Protein AF-A0A7S3MU51-F1 (afdb_monomer_lite)

pLDDT: mean 72.28, std 21.11, range [24.89, 97.06]

Secondary structure (DSSP, 8-state):
--------------EEETTEEESS--EEEEE-TT-BHHHHHHH-TT--EEEEEPSEEEEE---S---SEEEEE-S-TTTEEEEE-SSS-----SSEEEEESSEEE--SS----S-TTSEEEEES-EEE-----SS--------S--

Organism: NCBI:txid342563

Foldseek 3Di:
DPPPPPPPPPPQAFDQALNDTDSDDAAEDEDEAPEAVLVVCVVDLAHRHEYEYEFYEYEYDNPDAHAYEYEYEYPAQVRYEYEYCDAEPANNHLEEYEYYHHEYEYNQDHYDHPDPNYHYYYYNYHYDRHHDYPPDPPDDDDDNDD

Structure (mmCIF, N/CA/C/O backbone):
data_AF-A0A7S3MU51-F1
#
_entry.id   AF-A0A7S3MU51-F1
#
loop_
_atom_site.group_PDB
_atom_site.id
_atom_site.type_symbol
_atom_site.label_atom_id
_atom_site.label_alt_id
_atom_site.label_comp_id
_atom_site.label_asym_id
_atom_site.label_entity_id
_atom_site.label_seq_id
_atom_site.pdbx_PDB_ins_code
_atom_site.Cartn_x
_atom_site.Cartn_y
_atom_site.Cartn_z
_atom_site.occupancy
_atom_site.B_iso_or_equiv
_atom_site.auth_seq_id
_atom_site.auth_comp_id
_atom_site.auth_asym_id
_atom_site.auth_atom_id
_atom_site.pdbx_PDB_model_num
ATOM 1 N N . ILE A 1 1 ? 43.178 -29.363 0.124 1.00 45.72 1 ILE A N 1
ATOM 2 C CA . ILE A 1 1 ? 41.927 -29.063 -0.614 1.00 45.72 1 ILE A CA 1
ATOM 3 C C . ILE A 1 1 ? 41.201 -27.986 0.182 1.00 45.72 1 ILE A C 1
ATOM 5 O O . ILE A 1 1 ? 40.754 -28.268 1.285 1.00 45.72 1 ILE A O 1
ATOM 9 N N . LYS A 1 2 ? 41.224 -26.729 -0.286 1.00 41.06 2 LYS A N 1
ATOM 10 C CA . LYS A 1 2 ? 40.464 -25.635 0.338 1.00 41.06 2 LYS A CA 1
ATOM 11 C C . LYS A 1 2 ? 39.001 -25.844 -0.042 1.00 41.06 2 LYS A C 1
ATOM 13 O O . LYS A 1 2 ? 38.663 -25.739 -1.216 1.00 41.06 2 LYS A O 1
ATOM 18 N N . LEU A 1 3 ? 38.178 -26.198 0.938 1.00 37.66 3 LEU A N 1
ATOM 19 C CA . LEU A 1 3 ? 36.734 -26.289 0.784 1.00 37.66 3 LEU A CA 1
ATOM 20 C C . LEU A 1 3 ? 36.210 -24.855 0.616 1.00 37.66 3 LEU A C 1
ATOM 22 O O . LEU A 1 3 ? 36.138 -24.095 1.579 1.00 37.66 3 LEU A O 1
ATOM 26 N N . LEU A 1 4 ? 35.964 -24.449 -0.630 1.00 39.75 4 LEU A N 1
ATOM 27 C CA . LEU A 1 4 ? 35.327 -23.178 -0.949 1.00 39.75 4 LEU A CA 1
ATOM 28 C C . LEU A 1 4 ? 33.836 -23.353 -0.649 1.00 39.75 4 LEU A C 1
ATOM 30 O O . LEU A 1 4 ? 33.119 -23.999 -1.410 1.00 39.75 4 LEU A O 1
ATOM 34 N N . LEU A 1 5 ? 33.391 -22.853 0.503 1.00 40.41 5 LEU A N 1
ATOM 35 C CA . LEU A 1 5 ? 31.977 -22.812 0.851 1.00 40.41 5 LEU A CA 1
ATOM 36 C C . LEU A 1 5 ? 31.310 -21.787 -0.080 1.00 40.41 5 LEU A C 1
ATOM 38 O O . LEU A 1 5 ? 31.409 -20.581 0.136 1.00 40.41 5 LEU A O 1
ATOM 42 N N . VAL A 1 6 ? 30.697 -22.262 -1.163 1.00 42.19 6 VAL A N 1
ATOM 43 C CA . VAL A 1 6 ? 29.839 -21.439 -2.019 1.00 42.19 6 VAL A CA 1
ATOM 44 C C . VAL A 1 6 ? 28.538 -21.232 -1.253 1.00 42.19 6 VAL A C 1
ATOM 46 O O . VAL A 1 6 ? 27.625 -22.050 -1.323 1.00 42.19 6 VAL A O 1
ATOM 49 N N . LEU A 1 7 ? 28.470 -20.156 -0.469 1.00 41.41 7 LEU A N 1
ATOM 50 C CA . LEU A 1 7 ? 27.197 -19.632 0.008 1.00 41.41 7 LEU A CA 1
ATOM 51 C C . LEU A 1 7 ? 26.490 -19.036 -1.206 1.00 41.41 7 LEU A C 1
ATOM 53 O O . LEU A 1 7 ? 26.725 -17.890 -1.588 1.00 41.41 7 LEU A O 1
ATOM 57 N N . VAL A 1 8 ? 25.652 -19.850 -1.845 1.00 37.06 8 VAL A N 1
ATOM 58 C CA . VAL A 1 8 ? 24.590 -19.341 -2.703 1.00 37.06 8 VAL A CA 1
ATOM 59 C C . VAL A 1 8 ? 23.638 -18.619 -1.758 1.00 37.06 8 VAL A C 1
ATOM 61 O O . VAL A 1 8 ? 22.757 -19.232 -1.165 1.00 37.06 8 VAL A O 1
ATOM 64 N N . PHE A 1 9 ? 23.856 -17.321 -1.551 1.00 36.31 9 PHE A N 1
ATOM 65 C CA . PHE A 1 9 ? 22.788 -16.457 -1.080 1.00 36.31 9 PHE A CA 1
ATOM 66 C C . PHE A 1 9 ? 21.765 -16.460 -2.212 1.00 36.31 9 PHE A C 1
ATOM 68 O O . PHE A 1 9 ? 21.880 -15.689 -3.164 1.00 36.31 9 PHE A O 1
ATOM 75 N N . SER A 1 10 ? 20.802 -17.384 -2.163 1.00 39.53 10 SER A N 1
ATOM 76 C CA . SER A 1 10 ? 19.510 -17.128 -2.782 1.00 39.53 10 SER A CA 1
ATOM 77 C C . SER A 1 10 ? 19.132 -15.743 -2.291 1.00 39.53 10 SER A C 1
ATOM 79 O O . SER A 1 10 ? 19.048 -15.533 -1.081 1.00 39.53 10 SER A O 1
ATOM 81 N N . SER A 1 11 ? 19.063 -14.773 -3.198 1.00 44.41 11 SER A N 1
ATOM 82 C CA . SER A 1 11 ? 18.560 -13.449 -2.875 1.00 44.41 11 SER A CA 1
ATOM 83 C C . SER A 1 11 ? 17.194 -13.666 -2.238 1.00 44.41 11 SER A C 1
ATOM 85 O O . SER A 1 11 ? 16.252 -14.003 -2.953 1.00 44.41 11 SER A O 1
ATOM 87 N N . LEU A 1 12 ? 17.129 -13.587 -0.909 1.00 52.72 12 LEU A N 1
ATOM 88 C CA . LEU A 1 12 ? 15.896 -13.627 -0.139 1.00 52.72 12 LEU A CA 1
ATOM 89 C C . LEU A 1 12 ? 15.106 -12.410 -0.619 1.00 52.72 12 LEU A C 1
ATOM 91 O O . LEU A 1 12 ? 15.409 -11.269 -0.272 1.00 52.72 12 LEU A O 1
ATOM 95 N N . GLY A 1 13 ? 14.231 -12.638 -1.597 1.00 71.56 13 GLY A N 1
ATOM 96 C CA . GLY A 1 13 ? 13.273 -11.638 -2.025 1.00 71.56 13 GLY A CA 1
ATOM 97 C C . GLY A 1 13 ? 12.259 -11.488 -0.905 1.00 71.56 13 GLY A C 1
ATOM 98 O O . GLY A 1 13 ? 11.954 -12.468 -0.240 1.00 71.56 13 GLY A O 1
ATOM 99 N N . CYS A 1 14 ? 11.746 -10.279 -0.685 1.00 79.00 14 CYS A N 1
ATOM 100 C CA . CYS A 1 14 ? 10.635 -10.111 0.243 1.00 79.00 14 CYS A CA 1
ATOM 101 C C . CYS A 1 14 ? 9.484 -11.042 -0.155 1.00 79.00 14 CYS A C 1
ATOM 103 O O . CYS A 1 14 ? 9.077 -11.057 -1.326 1.00 79.00 14 CYS A O 1
ATOM 105 N N . GLU A 1 15 ? 8.914 -11.737 0.818 1.00 82.25 15 GLU A N 1
ATOM 106 C CA . GLU A 1 15 ? 7.737 -12.578 0.621 1.00 82.25 15 GLU A CA 1
ATOM 107 C C . GLU A 1 15 ? 6.553 -12.024 1.411 1.00 82.25 15 GLU A C 1
ATOM 109 O O . GLU A 1 15 ? 6.730 -11.232 2.333 1.00 82.25 15 GLU A O 1
ATOM 114 N N . PHE A 1 16 ? 5.334 -12.385 1.011 1.00 75.62 16 PHE A N 1
ATOM 115 C CA . PHE A 1 16 ? 4.136 -12.084 1.788 1.00 75.62 16 PHE A CA 1
ATOM 116 C C . PHE A 1 16 ? 3.610 -13.395 2.351 1.00 75.62 16 PHE A C 1
ATOM 118 O O . PHE A 1 16 ? 3.087 -14.220 1.603 1.00 75.62 16 PHE A O 1
ATOM 125 N N . GLU A 1 17 ? 3.753 -13.581 3.656 1.00 77.00 17 GLU A N 1
ATOM 126 C CA . GLU A 1 17 ? 3.338 -14.787 4.359 1.00 77.00 17 GLU A CA 1
ATOM 127 C C . GLU A 1 17 ? 2.528 -14.419 5.600 1.00 77.00 17 GLU A C 1
ATOM 129 O O . GLU A 1 17 ? 2.835 -13.464 6.322 1.00 77.00 17 GLU A O 1
ATOM 134 N N . ASN A 1 18 ? 1.466 -15.187 5.858 1.00 73.50 18 ASN A N 1
ATOM 135 C CA . ASN A 1 18 ? 0.627 -15.043 7.051 1.00 73.50 18 ASN A CA 1
ATOM 136 C C . ASN A 1 18 ? 0.088 -13.614 7.280 1.00 73.50 18 ASN A C 1
ATOM 138 O O . ASN A 1 18 ? -0.078 -13.182 8.417 1.00 73.50 18 ASN A O 1
ATOM 142 N N . GLY A 1 19 ? -0.184 -12.871 6.201 1.00 68.00 19 GLY A N 1
ATOM 143 C CA . GLY A 1 19 ? -0.708 -11.504 6.274 1.00 68.00 19 GLY A CA 1
ATOM 144 C C . GLY A 1 19 ? 0.355 -10.424 6.474 1.00 68.00 19 GLY A C 1
ATOM 145 O O . GLY A 1 19 ? 0.006 -9.287 6.778 1.00 68.00 19 GLY A O 1
ATOM 146 N N . SER A 1 20 ? 1.639 -10.752 6.315 1.00 77.75 20 SER A N 1
ATOM 147 C CA . SER A 1 20 ? 2.751 -9.836 6.571 1.00 77.75 20 SER A CA 1
ATOM 148 C C . SER A 1 20 ? 3.880 -9.995 5.555 1.00 77.75 20 SER A C 1
ATOM 150 O O . SER A 1 20 ? 4.076 -11.073 5.000 1.00 77.75 20 SER A O 1
ATOM 152 N N . ILE A 1 21 ? 4.642 -8.924 5.327 1.00 84.56 21 ILE A N 1
ATOM 153 C CA . ILE A 1 21 ? 5.870 -8.987 4.529 1.00 84.56 21 ILE A CA 1
ATOM 154 C C . ILE A 1 21 ? 7.003 -9.537 5.401 1.00 84.56 21 ILE A C 1
ATOM 156 O O . ILE A 1 21 ? 7.213 -9.050 6.512 1.00 84.56 21 ILE A O 1
ATOM 160 N N . GLN A 1 22 ? 7.723 -10.530 4.886 1.00 82.31 22 GLN A N 1
ATOM 161 C CA . GLN A 1 22 ? 8.806 -11.246 5.560 1.00 82.31 22 GLN A CA 1
ATOM 162 C C . GLN A 1 22 ? 10.087 -11.238 4.713 1.00 82.31 22 GLN A C 1
ATOM 164 O O . GLN A 1 22 ? 10.087 -10.823 3.550 1.00 82.31 22 GLN A O 1
ATOM 169 N N . ASP A 1 23 ? 11.189 -11.674 5.327 1.00 83.81 23 ASP A N 1
ATOM 170 C CA . ASP A 1 23 ? 12.497 -11.894 4.691 1.00 83.81 23 ASP A CA 1
ATOM 171 C C . ASP A 1 23 ? 13.151 -10.663 4.047 1.00 83.81 23 ASP A C 1
ATOM 173 O O . ASP A 1 23 ? 14.135 -10.768 3.310 1.00 83.81 23 ASP A O 1
ATOM 177 N N . CYS A 1 24 ? 12.665 -9.464 4.380 1.00 83.00 24 CYS A N 1
ATOM 178 C CA . CYS A 1 24 ? 13.326 -8.216 4.038 1.00 83.00 24 CYS A CA 1
ATOM 179 C C . CYS A 1 24 ? 13.020 -7.082 5.021 1.00 83.00 24 CYS A C 1
ATOM 181 O O . CYS A 1 24 ? 12.004 -7.072 5.712 1.00 83.00 24 CYS A O 1
ATOM 183 N N . SER A 1 25 ? 13.912 -6.092 5.054 1.00 87.06 25 SER A N 1
ATOM 184 C CA . SER A 1 25 ? 13.702 -4.860 5.812 1.00 87.06 25 SER A CA 1
ATOM 185 C C . SER A 1 25 ? 12.948 -3.836 4.969 1.00 87.06 25 SER A C 1
ATOM 187 O O . SER A 1 25 ? 13.307 -3.595 3.812 1.00 87.06 25 SER A O 1
ATOM 189 N N . LEU A 1 26 ? 11.949 -3.196 5.575 1.00 90.06 26 LEU A N 1
ATOM 190 C CA . LEU A 1 26 ? 11.246 -2.045 5.016 1.00 90.06 26 LEU A CA 1
ATOM 191 C C . LEU A 1 26 ? 11.641 -0.794 5.797 1.00 90.06 26 LEU A C 1
ATOM 193 O O . LEU A 1 26 ? 11.576 -0.781 7.027 1.00 90.06 26 LEU A O 1
ATOM 197 N N . GLU A 1 27 ? 12.034 0.267 5.099 1.00 92.50 27 GLU A N 1
ATOM 198 C CA . GLU A 1 27 ? 12.224 1.558 5.752 1.00 92.50 27 GLU A CA 1
ATOM 199 C C . GLU A 1 27 ? 10.867 2.189 6.074 1.00 92.50 27 GLU A C 1
ATOM 201 O O . GLU A 1 27 ? 10.006 2.314 5.207 1.00 92.50 27 GLU A O 1
ATOM 206 N N . SER A 1 28 ? 10.677 2.589 7.328 1.00 93.31 28 SER A N 1
ATOM 207 C CA . SER A 1 28 ? 9.433 3.194 7.794 1.00 93.31 28 SER A CA 1
ATOM 208 C C . SER A 1 28 ? 9.413 4.694 7.506 1.00 93.31 28 SER A C 1
ATOM 210 O O . SER A 1 28 ? 10.244 5.435 8.028 1.00 93.31 28 SER A O 1
ATOM 212 N N . VAL A 1 29 ? 8.420 5.150 6.746 1.00 94.19 29 VAL A N 1
ATOM 213 C CA . VAL A 1 29 ? 8.197 6.562 6.409 1.00 94.19 29 VAL A CA 1
ATOM 214 C C . VAL A 1 29 ? 6.822 6.975 6.922 1.00 94.19 29 VAL A C 1
ATOM 216 O O . VAL A 1 29 ? 5.822 6.351 6.581 1.00 94.19 29 VAL A O 1
ATOM 219 N N . SER A 1 30 ? 6.751 8.017 7.747 1.00 95.06 30 SER A N 1
ATOM 220 C CA . SER A 1 30 ? 5.471 8.568 8.211 1.00 95.06 30 SER A CA 1
ATOM 221 C C . SER A 1 30 ? 4.962 9.618 7.233 1.00 95.06 30 SER A C 1
ATOM 223 O O . SER A 1 30 ? 5.719 10.511 6.852 1.00 95.06 30 SER A O 1
ATOM 225 N N . VAL A 1 31 ? 3.683 9.549 6.863 1.00 94.19 31 VAL A N 1
ATOM 226 C CA . VAL A 1 31 ? 3.093 10.462 5.874 1.00 94.19 31 VAL A CA 1
ATOM 227 C C . VAL A 1 31 ? 1.861 11.161 6.441 1.00 94.19 31 VAL A C 1
ATOM 229 O O . VAL A 1 31 ? 0.922 10.522 6.919 1.00 94.19 31 VAL A O 1
ATOM 232 N N . SER A 1 32 ? 1.843 12.489 6.357 1.00 93.62 32 SER A N 1
ATOM 233 C CA . SER A 1 32 ? 0.720 13.319 6.804 1.00 93.62 32 SER A CA 1
ATOM 234 C C . SER A 1 32 ? -0.446 13.313 5.805 1.00 93.62 32 SER A C 1
ATOM 236 O O . SER A 1 32 ? -0.208 13.182 4.604 1.00 93.62 32 SER A O 1
ATOM 238 N N . PRO A 1 33 ? -1.697 13.503 6.262 1.00 94.75 33 PRO A N 1
ATOM 239 C CA . PRO A 1 33 ? -2.857 13.577 5.378 1.00 94.75 33 PRO A CA 1
ATOM 240 C C . PRO A 1 33 ? -2.750 14.697 4.343 1.00 94.75 33 PRO A C 1
ATOM 242 O O . PRO A 1 33 ? -2.140 15.737 4.589 1.00 94.75 33 PRO A O 1
ATOM 245 N N . GLY A 1 34 ? -3.400 14.500 3.199 1.00 92.06 34 GLY A N 1
ATOM 246 C CA . GLY A 1 34 ? -3.390 15.425 2.065 1.00 92.06 34 GLY A CA 1
ATOM 247 C C . GLY A 1 34 ? -2.236 15.206 1.086 1.00 92.06 34 GLY A C 1
ATOM 248 O O . GLY A 1 34 ? -2.230 15.830 0.027 1.00 92.06 34 GLY A O 1
ATOM 249 N N . SER A 1 35 ? -1.291 14.315 1.401 1.00 89.06 35 SER A N 1
ATOM 250 C CA . SER A 1 35 ? -0.176 13.985 0.513 1.00 89.06 35 SER A CA 1
ATOM 251 C C . SER A 1 35 ? -0.603 13.162 -0.706 1.00 89.06 35 SER A C 1
ATOM 253 O O . SER A 1 35 ? -1.531 12.345 -0.652 1.00 89.06 35 SER A O 1
ATOM 255 N N . ASP A 1 36 ? 0.139 13.349 -1.797 1.00 91.12 36 ASP A N 1
ATOM 256 C CA . ASP A 1 36 ? 0.182 12.415 -2.917 1.00 91.12 36 ASP A CA 1
ATOM 257 C C . ASP A 1 36 ? 1.324 11.420 -2.693 1.00 91.12 36 ASP A C 1
ATOM 259 O O . ASP A 1 36 ? 2.498 11.762 -2.854 1.00 91.12 36 ASP A O 1
ATOM 263 N N . LEU A 1 37 ? 0.976 10.181 -2.338 1.00 90.25 37 LEU A N 1
ATOM 264 C CA . LEU A 1 37 ? 1.948 9.121 -2.056 1.00 90.25 37 LEU A CA 1
ATOM 265 C C . LEU A 1 37 ? 2.830 8.790 -3.264 1.00 90.25 37 LEU A C 1
ATOM 267 O O . LEU A 1 37 ? 3.909 8.226 -3.097 1.00 90.25 37 LEU A O 1
ATOM 271 N N . GLY A 1 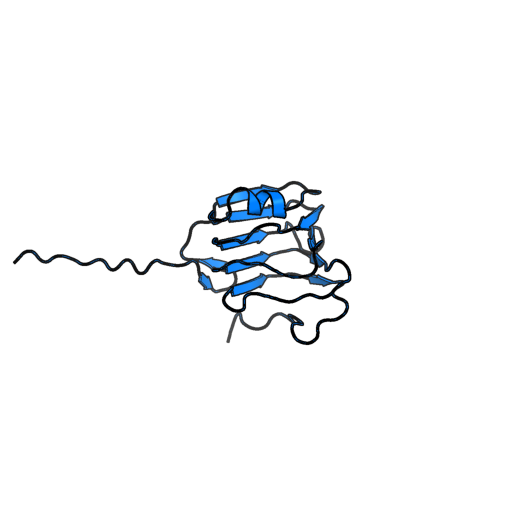38 ? 2.397 9.140 -4.477 1.00 87.69 38 GLY A N 1
ATOM 272 C CA . GLY A 1 38 ? 3.195 8.955 -5.679 1.00 87.69 38 GLY A CA 1
ATOM 273 C C . GLY A 1 38 ? 4.506 9.739 -5.653 1.00 87.69 38 GLY A C 1
ATOM 274 O O . GLY A 1 38 ? 5.516 9.229 -6.127 1.00 87.69 38 GLY A O 1
ATOM 275 N N . THR A 1 39 ? 4.530 10.930 -5.046 1.00 86.69 39 THR A N 1
ATOM 276 C CA . THR A 1 39 ? 5.758 11.737 -4.922 1.00 86.69 39 THR A CA 1
ATOM 277 C C . THR A 1 39 ? 6.796 11.016 -4.062 1.00 86.69 39 THR A C 1
ATOM 279 O O . THR A 1 39 ? 7.947 10.855 -4.468 1.00 86.69 39 THR A O 1
ATOM 282 N N . GLU A 1 40 ? 6.361 10.497 -2.918 1.00 88.81 40 GLU A N 1
ATOM 283 C CA . GLU A 1 40 ? 7.192 9.758 -1.969 1.00 88.81 40 GLU A CA 1
ATOM 284 C C . GLU A 1 40 ? 7.725 8.470 -2.595 1.00 88.81 40 GLU A C 1
ATOM 286 O O . GLU A 1 40 ? 8.927 8.202 -2.540 1.00 88.81 40 GLU A O 1
ATOM 291 N N . LEU A 1 41 ? 6.857 7.707 -3.262 1.00 87.62 41 LEU A N 1
ATOM 292 C CA . LEU A 1 41 ? 7.232 6.457 -3.921 1.00 87.62 41 LEU A CA 1
ATOM 293 C C . LEU A 1 41 ? 8.165 6.675 -5.119 1.00 87.62 41 LEU A C 1
ATOM 295 O O . LEU A 1 41 ? 9.062 5.866 -5.349 1.00 87.62 41 LEU A O 1
ATOM 299 N N . CYS A 1 42 ? 7.989 7.766 -5.865 1.00 87.38 42 CYS A N 1
ATOM 300 C CA . CYS A 1 42 ? 8.818 8.078 -7.028 1.00 87.38 42 CYS A CA 1
ATOM 301 C C . CYS A 1 42 ? 10.131 8.795 -6.691 1.00 87.38 42 CYS A C 1
ATOM 303 O O . CYS A 1 42 ? 10.978 8.932 -7.574 1.00 87.38 42 CYS A O 1
ATOM 305 N N . SER A 1 43 ? 10.333 9.225 -5.441 1.00 89.75 43 SER A N 1
ATOM 306 C CA . SER A 1 43 ? 11.596 9.835 -5.003 1.00 89.75 43 SER A CA 1
ATOM 307 C C . SER A 1 43 ? 12.770 8.845 -5.011 1.00 89.75 43 SER A C 1
ATOM 309 O O . SER A 1 43 ? 13.893 9.225 -5.341 1.00 89.75 43 SER A O 1
ATOM 311 N N . ASP A 1 44 ? 12.497 7.569 -4.717 1.00 89.44 44 ASP A N 1
ATOM 312 C CA . ASP A 1 44 ? 13.427 6.449 -4.854 1.00 89.44 44 ASP A CA 1
ATOM 313 C C . ASP A 1 44 ? 12.652 5.170 -5.198 1.00 89.44 44 ASP A C 1
ATOM 315 O O . ASP A 1 44 ? 12.070 4.500 -4.343 1.00 89.44 44 ASP A O 1
ATOM 319 N N . THR A 1 45 ? 12.678 4.806 -6.478 1.00 87.25 45 THR A N 1
ATOM 320 C CA . THR A 1 45 ? 11.926 3.664 -7.007 1.00 87.25 45 THR A CA 1
ATOM 321 C C . THR A 1 45 ? 12.534 2.305 -6.655 1.00 87.25 45 THR A C 1
ATOM 323 O O . THR A 1 45 ? 11.957 1.268 -6.987 1.00 87.25 45 THR A O 1
ATOM 326 N N . THR A 1 46 ? 13.703 2.274 -6.013 1.00 87.88 46 THR A N 1
ATOM 327 C CA . THR A 1 46 ? 14.414 1.041 -5.629 1.00 87.88 46 THR A CA 1
ATOM 328 C C . THR A 1 46 ? 14.301 0.741 -4.137 1.00 87.88 46 THR A C 1
ATOM 330 O O . THR A 1 46 ? 14.560 -0.385 -3.703 1.00 87.88 46 THR A O 1
ATOM 333 N N . LYS A 1 47 ? 13.848 1.724 -3.358 1.00 88.62 47 LYS A N 1
ATOM 334 C CA . LYS A 1 47 ? 13.729 1.657 -1.908 1.00 88.62 47 LYS A CA 1
ATOM 335 C C . LYS A 1 47 ? 12.551 0.801 -1.460 1.00 88.62 47 LYS A C 1
ATOM 337 O O . LYS A 1 47 ? 11.392 1.109 -1.746 1.00 88.62 47 LYS A O 1
ATOM 342 N N . ASN A 1 48 ? 12.859 -0.257 -0.711 1.00 90.06 48 ASN A N 1
ATOM 343 C CA . ASN A 1 48 ? 11.861 -1.030 0.017 1.00 90.06 48 ASN A CA 1
ATOM 344 C C . ASN A 1 48 ? 11.367 -0.219 1.220 1.00 90.06 48 ASN A C 1
ATOM 346 O O . ASN A 1 48 ? 12.168 0.156 2.080 1.00 90.06 48 ASN A O 1
ATOM 350 N N . GLN A 1 49 ? 10.067 0.051 1.297 1.00 91.69 49 GLN A N 1
ATOM 351 C CA . GLN A 1 49 ? 9.530 0.965 2.305 1.00 91.69 49 GLN A CA 1
ATOM 352 C C . GLN A 1 49 ? 8.114 0.626 2.758 1.00 91.69 49 GLN A C 1
ATOM 354 O O . GLN A 1 49 ? 7.313 0.072 2.006 1.00 91.69 49 GLN A O 1
ATOM 359 N N . ALA A 1 50 ? 7.824 1.012 3.998 1.00 93.06 50 ALA A N 1
ATOM 360 C CA . ALA A 1 50 ? 6.504 1.025 4.599 1.00 93.06 50 ALA A CA 1
ATOM 361 C C . ALA A 1 50 ? 6.076 2.481 4.832 1.00 93.06 50 ALA A C 1
ATOM 363 O O . ALA A 1 50 ? 6.667 3.189 5.649 1.00 93.06 50 ALA A O 1
ATOM 364 N N . LEU A 1 51 ? 5.052 2.929 4.109 1.00 94.69 51 LEU A N 1
ATOM 365 C CA . LEU A 1 51 ? 4.408 4.221 4.311 1.00 94.69 51 LEU A CA 1
ATOM 366 C C . LEU A 1 51 ? 3.348 4.072 5.404 1.00 94.69 51 LEU A C 1
ATOM 368 O O . LEU A 1 51 ? 2.350 3.385 5.202 1.00 94.69 51 LEU A O 1
ATOM 372 N N . ASN A 1 52 ? 3.557 4.716 6.548 1.00 96.31 52 ASN A N 1
ATOM 373 C CA . ASN A 1 52 ? 2.620 4.728 7.667 1.00 96.31 52 ASN A CA 1
ATOM 374 C C . ASN A 1 52 ? 1.813 6.023 7.625 1.00 96.31 52 ASN A C 1
ATOM 376 O O . ASN A 1 52 ? 2.346 7.120 7.828 1.00 96.31 52 ASN A O 1
ATOM 380 N N . LEU A 1 53 ? 0.530 5.886 7.323 1.00 96.56 53 LEU A N 1
ATOM 381 C CA . LEU A 1 53 ? -0.404 6.981 7.148 1.00 96.56 53 LEU A CA 1
ATOM 382 C C . LEU A 1 53 ? -1.109 7.266 8.476 1.00 96.56 53 LEU A C 1
ATOM 384 O O . LEU A 1 53 ? -1.611 6.362 9.142 1.00 96.56 53 LEU A O 1
ATOM 388 N N . ALA A 1 54 ? -1.164 8.537 8.852 1.00 96.56 54 ALA A N 1
ATOM 389 C CA . ALA A 1 54 ? -2.038 8.992 9.924 1.00 96.56 54 ALA A CA 1
ATOM 390 C C . ALA A 1 54 ? -3.516 8.977 9.467 1.00 96.56 54 ALA A C 1
ATOM 392 O O . ALA A 1 54 ? -3.787 8.910 8.266 1.00 96.56 54 ALA A O 1
ATOM 393 N N . PRO A 1 55 ? -4.486 9.094 10.395 1.00 97.06 55 PRO A N 1
ATOM 394 C CA . PRO A 1 55 ? -5.892 9.285 10.042 1.00 97.06 55 PRO A CA 1
ATOM 395 C C . PRO A 1 55 ? -6.084 10.447 9.060 1.00 97.06 55 PRO A C 1
ATOM 397 O O . PRO A 1 55 ? -5.644 11.570 9.323 1.00 97.06 55 PRO A O 1
ATOM 400 N N . GLY A 1 56 ? -6.758 10.198 7.939 1.00 96.75 56 GLY A N 1
ATOM 401 C CA . GLY A 1 56 ? -7.072 11.220 6.950 1.00 96.75 56 GLY A CA 1
ATOM 402 C C . GLY A 1 56 ? -7.171 10.716 5.514 1.00 96.75 56 GLY A C 1
ATOM 403 O O . GLY A 1 56 ? -7.216 9.522 5.227 1.00 96.75 56 GLY A O 1
ATOM 404 N N . ASN A 1 57 ? -7.232 11.673 4.589 1.00 95.38 57 ASN A N 1
ATOM 405 C CA . ASN A 1 57 ? -7.393 11.403 3.165 1.00 95.38 57 ASN A CA 1
ATOM 406 C C . ASN A 1 57 ? -6.076 11.611 2.422 1.00 95.38 57 ASN A C 1
ATOM 408 O O . ASN A 1 57 ? -5.380 12.601 2.644 1.00 95.38 57 ASN A O 1
ATOM 412 N N . TYR A 1 58 ? -5.793 10.707 1.497 1.00 94.00 58 TYR A N 1
ATOM 413 C CA . TYR A 1 58 ? -4.587 10.673 0.687 1.00 94.00 58 TYR A CA 1
ATOM 414 C C . TYR A 1 58 ? -4.949 10.467 -0.777 1.00 94.00 58 TYR A C 1
ATOM 416 O O . TYR A 1 58 ? -6.026 9.962 -1.119 1.00 94.00 58 TYR A O 1
ATOM 424 N N . SER A 1 59 ? -4.009 10.819 -1.641 1.00 90.88 59 SER A N 1
ATOM 425 C CA . SER A 1 59 ? -4.064 10.481 -3.057 1.00 90.88 59 SER A CA 1
ATOM 426 C C . SER A 1 59 ? -2.836 9.677 -3.456 1.00 90.88 59 SER A C 1
ATOM 428 O O . SER A 1 59 ? -1.818 9.700 -2.762 1.00 90.88 59 SER A O 1
ATOM 430 N N . ILE A 1 60 ? -2.937 8.938 -4.553 1.00 86.38 60 ILE A N 1
ATOM 431 C CA . ILE A 1 60 ? -1.781 8.303 -5.175 1.00 86.38 60 ILE A CA 1
ATOM 432 C C . ILE A 1 60 ? -1.816 8.504 -6.686 1.00 86.38 60 ILE A C 1
ATOM 434 O O . ILE A 1 60 ? -2.715 8.025 -7.384 1.00 86.38 60 ILE A O 1
ATOM 438 N N . THR A 1 61 ? -0.788 9.200 -7.166 1.00 82.62 61 THR A N 1
ATOM 439 C CA . THR A 1 61 ? -0.493 9.439 -8.575 1.00 82.62 61 THR A CA 1
ATOM 440 C C . THR A 1 61 ? 0.893 8.879 -8.899 1.00 82.62 61 THR A C 1
ATOM 442 O O . THR A 1 61 ? 1.907 9.561 -8.761 1.00 82.62 61 THR A O 1
ATOM 445 N N . LEU A 1 62 ? 0.978 7.621 -9.335 1.00 78.25 62 LEU A N 1
ATOM 446 C CA . LEU A 1 62 ? 2.264 7.039 -9.734 1.00 78.25 62 LEU A CA 1
ATOM 447 C C . LEU A 1 62 ? 2.661 7.524 -11.133 1.00 78.25 62 LEU A C 1
ATOM 449 O O . LEU A 1 62 ? 1.971 7.258 -12.111 1.00 78.25 62 LEU A O 1
ATOM 453 N N . THR A 1 63 ? 3.792 8.224 -11.223 1.00 79.69 63 THR A N 1
ATOM 454 C CA . THR A 1 63 ? 4.373 8.732 -12.484 1.00 79.69 63 THR A CA 1
ATOM 455 C C . THR A 1 63 ? 5.677 8.021 -12.860 1.00 79.69 63 THR A C 1
ATOM 457 O O . THR A 1 63 ? 6.387 8.442 -13.772 1.00 79.69 63 THR A O 1
ATOM 460 N N . CYS A 1 64 ? 6.001 6.938 -12.152 1.00 78.88 64 CYS A N 1
ATOM 461 C CA . CYS A 1 64 ? 7.245 6.191 -12.263 1.00 78.88 64 CYS A CA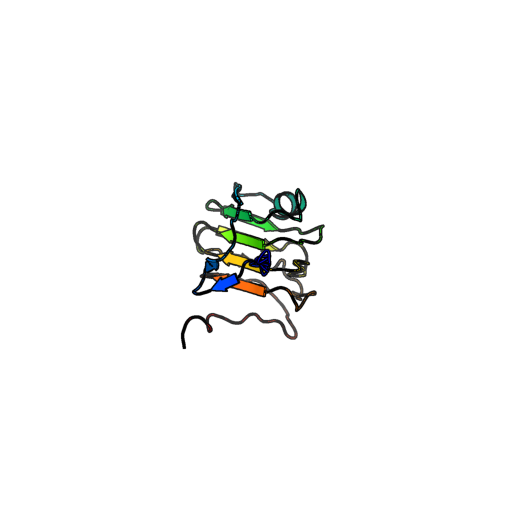 1
ATOM 462 C C . CYS A 1 64 ? 7.007 4.677 -12.162 1.00 78.88 64 CYS A C 1
ATOM 464 O O . CYS A 1 64 ? 5.991 4.229 -11.625 1.00 78.88 64 CYS A O 1
ATOM 466 N N . ALA A 1 65 ? 7.996 3.902 -12.615 1.00 78.50 65 ALA A N 1
ATOM 467 C CA . ALA A 1 65 ? 8.046 2.460 -12.418 1.00 78.50 65 ALA A CA 1
ATOM 468 C C . ALA A 1 65 ? 8.747 2.109 -11.103 1.00 78.50 65 ALA A C 1
ATOM 470 O O . ALA A 1 65 ? 9.844 2.609 -10.848 1.00 78.50 65 ALA A O 1
ATOM 471 N N . LEU A 1 66 ? 8.162 1.228 -10.291 1.00 78.75 66 LEU A N 1
ATOM 472 C CA . LEU A 1 66 ? 8.750 0.805 -9.019 1.00 78.75 66 LEU A CA 1
ATOM 473 C C . LEU A 1 66 ? 9.541 -0.503 -9.200 1.00 78.75 66 LEU A C 1
ATOM 475 O O . LEU A 1 66 ? 9.152 -1.426 -9.897 1.00 78.75 66 LEU A O 1
ATOM 479 N N . SER A 1 67 ? 10.680 -0.638 -8.541 1.00 81.75 67 SER A N 1
ATOM 480 C CA . SER A 1 67 ? 11.479 -1.881 -8.536 1.00 81.75 67 SER A CA 1
ATOM 481 C C . SER A 1 67 ? 11.704 -2.414 -7.119 1.00 81.75 67 SER A C 1
ATOM 483 O O . SER A 1 67 ? 12.593 -3.234 -6.850 1.00 81.75 67 SER A O 1
ATOM 485 N N . SER A 1 68 ? 10.861 -1.942 -6.207 1.00 85.00 68 SER A N 1
ATOM 486 C CA . SER A 1 68 ? 10.936 -2.160 -4.776 1.00 85.00 68 SER A CA 1
ATOM 487 C C . SER A 1 68 ? 9.682 -2.823 -4.222 1.00 85.00 68 SER A C 1
ATOM 489 O O . SER A 1 68 ? 8.677 -3.021 -4.915 1.00 85.00 68 SER A O 1
ATOM 491 N N . VAL A 1 69 ? 9.781 -3.190 -2.949 1.00 87.25 69 VAL A N 1
ATOM 492 C CA . VAL A 1 69 ? 8.663 -3.648 -2.137 1.00 87.25 69 VAL A CA 1
ATOM 493 C C . VAL A 1 69 ? 8.066 -2.487 -1.370 1.00 87.25 69 VAL A C 1
ATOM 495 O O . VAL A 1 69 ? 8.775 -1.769 -0.666 1.00 87.25 69 VAL A O 1
ATOM 498 N N . VAL A 1 70 ? 6.757 -2.311 -1.514 1.00 88.25 70 VAL A N 1
ATOM 499 C CA . VAL A 1 70 ? 6.033 -1.189 -0.920 1.00 88.25 70 VAL A CA 1
ATOM 500 C C . VAL A 1 70 ? 4.910 -1.708 -0.040 1.00 88.25 70 VAL A C 1
ATOM 502 O O . VAL A 1 70 ? 4.071 -2.489 -0.476 1.00 88.25 70 VAL A O 1
ATOM 505 N N . GLN A 1 71 ? 4.864 -1.229 1.193 1.00 90.81 71 GLN A N 1
ATOM 506 C CA . GLN A 1 71 ? 3.728 -1.415 2.083 1.00 90.81 71 GLN A CA 1
ATOM 507 C C . GLN A 1 71 ? 3.114 -0.056 2.384 1.00 90.81 71 GLN A C 1
ATOM 509 O O . GLN A 1 71 ? 3.830 0.887 2.704 1.00 90.81 71 GLN A O 1
ATOM 514 N N . VAL A 1 72 ? 1.797 0.061 2.288 1.00 92.62 72 VAL A N 1
ATOM 515 C CA . VAL A 1 72 ? 1.066 1.268 2.680 1.00 92.62 72 VAL A CA 1
ATOM 516 C C . VAL A 1 72 ? 0.109 0.886 3.797 1.00 92.62 72 VAL A C 1
ATOM 518 O O . VAL A 1 72 ? -0.799 0.088 3.577 1.00 92.62 72 VAL A O 1
ATOM 521 N N . LYS A 1 73 ? 0.333 1.439 4.989 1.00 94.50 73 LYS A N 1
ATOM 522 C CA . LYS A 1 73 ? -0.437 1.159 6.203 1.00 94.50 73 LYS A CA 1
ATOM 523 C C . LYS A 1 73 ? -1.246 2.377 6.603 1.00 94.50 73 LYS A C 1
ATOM 525 O O . LYS A 1 73 ? -0.664 3.427 6.865 1.00 94.50 73 LYS A O 1
ATOM 530 N N . GLY A 1 74 ? -2.562 2.244 6.650 1.00 95.94 74 GLY A N 1
ATOM 531 C CA . GLY A 1 74 ? -3.424 3.231 7.281 1.00 95.94 74 GLY A CA 1
ATOM 532 C C . GLY A 1 74 ? -3.425 3.114 8.798 1.00 95.94 74 GLY A C 1
ATOM 533 O O . GLY A 1 74 ? -2.924 2.147 9.367 1.00 95.94 74 GLY A O 1
ATOM 534 N N . ALA A 1 75 ? -3.999 4.118 9.456 1.00 93.19 75 ALA A N 1
ATOM 535 C CA . ALA A 1 75 ? -4.262 4.059 10.890 1.00 93.19 75 ALA A CA 1
ATOM 536 C C . ALA A 1 75 ? -5.471 3.162 11.209 1.00 93.19 75 ALA A C 1
ATOM 538 O O . ALA A 1 75 ? -5.511 2.510 12.250 1.00 93.19 75 ALA A O 1
ATOM 539 N N . SER A 1 76 ? -6.461 3.163 10.315 1.00 92.38 76 SER A N 1
ATOM 540 C CA . SER A 1 76 ? -7.645 2.305 10.312 1.00 92.38 76 SER A CA 1
ATOM 541 C C . SER A 1 76 ? -8.405 2.503 9.000 1.00 92.38 76 SER A C 1
ATOM 543 O O . SER A 1 76 ? -8.302 3.557 8.355 1.00 92.38 76 SER A O 1
ATOM 545 N N . LYS A 1 77 ? -9.217 1.518 8.610 1.00 86.94 77 LYS A N 1
ATOM 546 C CA . LYS A 1 77 ? -10.022 1.603 7.387 1.00 86.94 77 LYS A CA 1
ATOM 547 C C . LYS A 1 77 ? -11.162 2.616 7.475 1.00 86.94 77 LYS A C 1
ATOM 549 O O . LYS A 1 77 ? -11.561 3.160 6.447 1.00 86.94 77 LYS A O 1
ATOM 554 N N . GLU A 1 78 ? -11.639 2.914 8.681 1.00 91.81 78 GLU A N 1
ATOM 555 C CA . GLU A 1 78 ? -12.683 3.907 8.944 1.00 91.81 78 GLU A CA 1
ATOM 556 C C . GLU A 1 78 ? -12.152 5.347 8.906 1.00 91.81 78 GLU A C 1
ATOM 558 O O . GLU A 1 78 ? -12.896 6.266 8.560 1.00 91.81 78 GLU A O 1
ATOM 563 N N . GLU A 1 79 ? -10.877 5.555 9.247 1.00 93.69 79 GLU A N 1
ATOM 564 C CA . GLU A 1 79 ? -10.293 6.894 9.382 1.00 93.69 79 GLU A CA 1
ATOM 565 C C . GLU A 1 79 ? -9.293 7.245 8.277 1.00 93.69 79 GLU A C 1
ATOM 567 O O . GLU A 1 79 ? -8.930 8.413 8.133 1.00 93.69 79 GLU A O 1
ATOM 572 N N . THR A 1 80 ? -8.837 6.264 7.494 1.00 97.06 80 THR A N 1
ATOM 573 C CA . THR A 1 80 ? -7.826 6.461 6.447 1.00 97.06 80 THR A CA 1
ATOM 574 C C . THR A 1 80 ? -8.382 6.093 5.083 1.00 97.06 80 THR A C 1
ATOM 576 O O . THR A 1 80 ? -8.777 4.952 4.856 1.00 97.06 80 THR A O 1
ATOM 579 N N . ALA A 1 81 ? -8.367 7.036 4.141 1.00 93.19 81 ALA A N 1
ATOM 580 C CA . ALA A 1 81 ? -8.766 6.783 2.760 1.00 93.19 81 ALA A CA 1
ATOM 581 C C . ALA A 1 81 ? -7.653 7.158 1.780 1.00 93.19 81 ALA A C 1
ATOM 583 O O . ALA A 1 81 ? -7.113 8.262 1.834 1.00 93.19 81 ALA A O 1
ATOM 584 N N . LEU A 1 82 ? -7.360 6.261 0.841 1.00 90.88 82 LEU A N 1
ATOM 585 C CA . LEU A 1 82 ? -6.427 6.486 -0.255 1.00 90.88 82 LEU A CA 1
ATOM 586 C C . LEU A 1 82 ? -7.174 6.449 -1.588 1.00 90.88 82 LEU A C 1
ATOM 588 O O . LEU A 1 82 ? -7.787 5.443 -1.947 1.00 90.88 82 LEU A O 1
ATOM 592 N N . THR A 1 83 ? -7.108 7.555 -2.324 1.00 87.88 83 THR A N 1
ATOM 593 C CA . THR A 1 83 ? -7.761 7.697 -3.629 1.00 87.88 83 THR A CA 1
ATOM 594 C C . THR A 1 83 ? -6.741 7.563 -4.752 1.00 87.88 83 THR A C 1
ATOM 596 O O . THR A 1 83 ? -5.798 8.352 -4.835 1.00 87.88 83 THR A O 1
ATOM 599 N N . PHE A 1 84 ? -6.942 6.603 -5.649 1.00 79.81 84 PHE A N 1
ATOM 600 C CA . PHE A 1 84 ? -6.189 6.543 -6.902 1.00 79.81 84 PHE A CA 1
ATOM 601 C C . PHE A 1 84 ? -6.703 7.638 -7.834 1.00 79.81 84 PHE A C 1
ATOM 603 O O . PHE A 1 84 ? -7.899 7.692 -8.098 1.00 79.81 84 PHE A O 1
ATOM 610 N N . THR A 1 85 ? -5.822 8.522 -8.301 1.00 76.69 85 THR A N 1
ATOM 611 C CA . THR A 1 85 ? -6.176 9.672 -9.164 1.00 76.69 85 THR A CA 1
ATOM 612 C C . THR A 1 85 ? -5.933 9.396 -10.647 1.00 76.69 85 THR A C 1
ATOM 614 O O . THR A 1 85 ? -6.486 10.090 -11.501 1.00 76.69 85 THR A O 1
ATOM 617 N N . GLN A 1 86 ? -5.123 8.382 -10.966 1.00 68.94 86 GLN A N 1
ATOM 618 C CA . GLN A 1 86 ? -4.902 7.887 -12.322 1.00 68.94 86 GLN A CA 1
ATOM 619 C C . GLN A 1 86 ? -5.378 6.436 -12.446 1.00 68.94 86 GLN A C 1
ATOM 621 O O . GLN A 1 86 ? -5.176 5.607 -11.561 1.00 68.94 86 GLN A O 1
ATOM 626 N N . ASN A 1 87 ? -6.053 6.158 -13.562 1.00 53.59 87 ASN A N 1
ATOM 627 C CA . ASN A 1 87 ? -6.904 4.987 -13.780 1.00 53.59 87 ASN A CA 1
ATOM 628 C C . ASN A 1 87 ? -6.165 3.732 -14.172 1.00 53.59 87 ASN A C 1
ATOM 630 O O . ASN A 1 87 ? -6.474 3.139 -15.189 1.00 53.59 87 ASN A O 1
ATOM 634 N N . HIS A 1 88 ? -5.227 3.305 -13.361 1.00 51.78 88 HIS A N 1
ATOM 635 C CA . HIS A 1 88 ? -4.853 1.914 -13.290 1.00 51.78 88 HIS A CA 1
ATOM 636 C C . HIS A 1 88 ? -4.264 1.742 -11.894 1.00 51.78 88 HIS A C 1
ATOM 638 O O . HIS A 1 88 ? -3.526 2.606 -11.416 1.00 51.78 88 HIS A O 1
ATOM 644 N N . ILE A 1 89 ? -4.456 0.580 -11.279 1.00 52.62 89 ILE A N 1
ATOM 645 C CA . ILE A 1 89 ? -3.454 0.098 -10.327 1.00 52.62 89 ILE A CA 1
ATOM 646 C C . ILE A 1 89 ? -2.246 -0.330 -11.201 1.00 52.62 89 ILE A C 1
ATOM 648 O O . ILE A 1 89 ? -1.868 -1.495 -11.262 1.00 52.62 89 ILE A O 1
ATOM 652 N N . VAL A 1 90 ? -1.686 0.611 -11.987 1.00 48.69 90 VAL A N 1
ATOM 653 C CA . VAL A 1 90 ? -0.375 0.518 -12.640 1.00 48.69 90 VAL A CA 1
ATOM 654 C C . VAL A 1 90 ? 0.575 0.701 -11.483 1.00 48.69 90 VAL A C 1
ATOM 656 O O . VAL A 1 90 ? 1.061 1.782 -11.173 1.00 48.69 90 VAL A O 1
ATOM 659 N N . ILE A 1 91 ? 0.755 -0.380 -10.753 1.00 50.91 91 ILE A N 1
ATOM 660 C CA . ILE A 1 91 ? 1.934 -0.507 -9.944 1.00 50.91 91 ILE A CA 1
ATOM 661 C C . ILE A 1 91 ? 2.842 -1.278 -10.877 1.00 50.91 91 ILE A C 1
ATOM 663 O O . ILE A 1 91 ? 2.780 -2.504 -10.952 1.00 50.91 91 ILE A O 1
ATOM 667 N N . GLU A 1 92 ? 3.663 -0.562 -11.643 1.00 52.25 92 GLU A N 1
ATOM 668 C CA . GLU A 1 92 ? 4.792 -1.173 -12.346 1.00 52.25 92 GLU A CA 1
ATOM 669 C C . GLU A 1 92 ? 5.848 -1.599 -11.316 1.00 52.25 92 GLU A C 1
ATOM 671 O O . GLU A 1 92 ? 7.022 -1.327 -11.502 1.00 52.25 92 GLU A O 1
ATOM 676 N N . THR A 1 93 ? 5.438 -2.206 -10.196 1.00 55.41 93 THR A N 1
ATOM 677 C CA . THR A 1 93 ? 6.336 -2.884 -9.275 1.00 55.41 93 THR A CA 1
ATOM 678 C C . THR A 1 93 ? 6.694 -4.220 -9.892 1.00 55.41 93 THR A C 1
ATOM 680 O O . THR A 1 93 ? 5.827 -4.999 -10.275 1.00 55.41 93 THR A O 1
ATOM 683 N N . SER A 1 94 ? 7.982 -4.501 -10.016 1.00 56.56 94 SER A N 1
ATOM 684 C CA . SER A 1 94 ? 8.463 -5.824 -10.419 1.00 56.56 94 SER A CA 1
ATOM 685 C C . SER A 1 94 ? 8.549 -6.814 -9.250 1.00 56.56 94 SER A C 1
ATOM 687 O O . SER A 1 94 ? 9.030 -7.929 -9.444 1.00 56.56 94 SER A O 1
ATOM 689 N N . LYS A 1 95 ? 8.116 -6.423 -8.036 1.00 74.19 95 LYS A N 1
ATOM 690 C CA . LYS A 1 95 ? 8.245 -7.236 -6.816 1.00 74.19 95 LYS A CA 1
ATOM 691 C C . LYS A 1 95 ? 6.912 -7.433 -6.086 1.00 74.19 95 LYS A C 1
ATOM 693 O O . LYS A 1 95 ? 6.197 -8.394 -6.367 1.00 74.19 95 LYS A O 1
ATOM 698 N N . LEU A 1 96 ? 6.600 -6.571 -5.118 1.00 74.62 96 LEU A N 1
ATOM 699 C CA . LEU A 1 96 ? 5.510 -6.772 -4.163 1.00 74.62 96 LEU A CA 1
ATOM 700 C C . LEU A 1 96 ? 4.951 -5.427 -3.708 1.00 74.62 96 LEU A C 1
ATOM 702 O O . LEU A 1 96 ? 5.709 -4.511 -3.391 1.00 74.62 96 LEU A O 1
ATOM 706 N N . ILE A 1 97 ? 3.629 -5.328 -3.624 1.00 80.44 97 ILE A N 1
ATOM 707 C CA . ILE A 1 97 ? 2.959 -4.209 -2.965 1.00 80.44 97 ILE A CA 1
ATOM 708 C C . ILE A 1 97 ? 1.808 -4.694 -2.087 1.00 80.44 97 ILE A C 1
ATOM 710 O O . ILE A 1 97 ? 1.070 -5.606 -2.465 1.00 80.44 97 ILE A O 1
ATOM 714 N N . SER A 1 98 ? 1.648 -4.075 -0.919 1.00 84.81 98 SER A N 1
ATOM 715 C CA . SER A 1 98 ? 0.537 -4.353 -0.012 1.00 84.81 98 SER A CA 1
ATOM 716 C C . SER A 1 98 ? -0.116 -3.083 0.528 1.00 84.81 98 SER A C 1
ATOM 718 O O . SER A 1 98 ? 0.584 -2.142 0.905 1.00 84.81 98 SER A O 1
ATOM 720 N N . PHE A 1 99 ? -1.441 -3.100 0.649 1.00 87.06 99 PHE A N 1
ATOM 721 C CA . PHE A 1 99 ? -2.226 -2.096 1.370 1.00 87.06 99 PHE A CA 1
ATOM 722 C C . PHE A 1 99 ? -2.828 -2.710 2.635 1.00 87.06 99 PHE A C 1
ATOM 724 O O . PHE A 1 99 ? -3.353 -3.822 2.583 1.00 87.06 99 PHE A O 1
ATOM 731 N N . GLU A 1 100 ? -2.758 -1.987 3.748 1.00 89.88 100 GLU A N 1
ATOM 732 C CA . GLU A 1 100 ? -3.155 -2.453 5.079 1.00 89.88 100 GLU A CA 1
ATOM 733 C C . GLU A 1 100 ? -3.961 -1.370 5.809 1.00 89.88 100 GLU A C 1
ATOM 735 O O . GLU A 1 100 ? -3.590 -0.199 5.751 1.00 89.88 100 GLU A O 1
ATOM 740 N N . ASP A 1 101 ? -5.053 -1.754 6.477 1.00 92.00 101 ASP A N 1
ATOM 741 C CA . ASP A 1 101 ? -5.827 -0.906 7.402 1.00 92.00 101 ASP A CA 1
ATOM 742 C C . ASP A 1 101 ? -6.283 0.452 6.826 1.00 92.00 101 ASP A C 1
ATOM 744 O O . ASP A 1 101 ? -6.135 1.498 7.458 1.00 92.00 101 ASP A O 1
ATOM 748 N N . LEU A 1 102 ? -6.841 0.468 5.610 1.00 91.69 102 LEU A N 1
ATOM 749 C CA . LEU A 1 102 ? -7.322 1.691 4.949 1.00 91.69 102 LEU A CA 1
ATOM 750 C C . LEU A 1 102 ? -8.499 1.425 3.995 1.00 91.69 102 LEU A C 1
ATOM 752 O O . LEU A 1 102 ? -8.745 0.294 3.581 1.00 91.69 102 LEU A O 1
ATOM 756 N N . THR A 1 103 ? -9.213 2.478 3.603 1.00 89.81 103 THR A N 1
ATOM 757 C CA . THR A 1 103 ? -10.178 2.444 2.495 1.00 89.81 103 THR A CA 1
ATOM 758 C C . THR A 1 103 ? -9.489 2.823 1.180 1.00 89.81 103 THR A C 1
ATOM 760 O O . THR A 1 103 ? -8.932 3.915 1.063 1.00 89.81 103 THR A O 1
ATOM 763 N N . LEU A 1 104 ? -9.572 1.969 0.156 1.00 8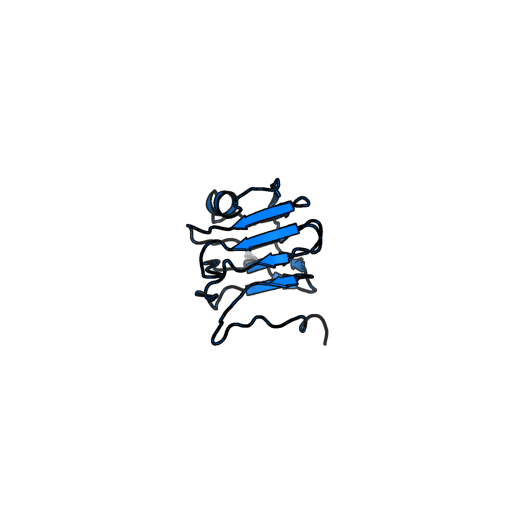5.69 104 LEU A N 1
ATOM 764 C CA . LEU A 1 104 ? -9.145 2.268 -1.214 1.00 85.69 104 LEU A CA 1
ATOM 765 C C . LEU A 1 104 ? -10.317 2.776 -2.054 1.00 85.69 104 LEU A C 1
ATOM 767 O O . LEU A 1 104 ? -11.338 2.098 -2.191 1.00 85.69 104 LEU A O 1
ATOM 771 N N . LYS A 1 105 ? -10.139 3.945 -2.672 1.00 81.88 105 LYS A N 1
ATOM 772 C CA . LYS A 1 105 ? -11.132 4.563 -3.560 1.00 81.88 105 LYS A CA 1
ATOM 773 C C . LYS A 1 105 ? -10.600 4.677 -4.981 1.00 81.88 105 LYS A C 1
ATOM 775 O O . LYS A 1 105 ? -9.495 5.178 -5.202 1.00 81.88 105 LYS A O 1
ATOM 780 N N . GLY A 1 106 ? -11.395 4.226 -5.946 1.00 74.12 106 GLY A N 1
ATOM 781 C CA . GLY A 1 106 ? -11.147 4.484 -7.362 1.00 74.12 106 GLY A CA 1
ATOM 782 C C . GLY A 1 106 ? -11.577 5.899 -7.753 1.00 74.12 106 GLY A C 1
ATOM 783 O O . GLY A 1 106 ? -12.572 6.409 -7.243 1.00 74.12 106 GLY A O 1
ATOM 784 N N . SER A 1 107 ? -10.878 6.531 -8.699 1.00 63.16 107 SER A N 1
ATOM 785 C CA . SER A 1 107 ? -11.195 7.892 -9.160 1.00 63.16 107 SER A CA 1
ATOM 786 C C . SER A 1 107 ? -12.528 8.043 -9.888 1.00 63.16 107 SER A C 1
ATOM 788 O O . SER A 1 107 ? -12.903 9.193 -10.076 1.00 63.16 107 SER A O 1
ATOM 790 N N . ASN A 1 108 ? -13.234 6.948 -10.242 1.00 57.38 108 ASN A N 1
ATOM 791 C CA . ASN A 1 108 ? -14.461 6.808 -11.070 1.00 57.38 108 ASN A CA 1
ATOM 792 C C . ASN A 1 108 ? -14.264 6.094 -12.423 1.00 57.38 108 ASN A C 1
ATOM 794 O O . ASN A 1 108 ? -15.226 5.937 -13.180 1.00 57.38 108 ASN A O 1
ATOM 798 N N . THR A 1 109 ? -13.041 5.684 -12.747 1.00 46.56 109 THR A N 1
ATOM 799 C CA . THR A 1 109 ? -12.669 5.172 -14.068 1.00 46.56 109 THR A CA 1
ATOM 800 C C . THR A 1 109 ? -11.837 3.881 -13.945 1.00 46.56 109 THR A C 1
ATOM 802 O O . THR A 1 109 ? -11.380 3.524 -12.863 1.00 46.56 109 THR A O 1
ATOM 805 N N . TYR A 1 110 ? -11.784 3.112 -15.037 1.00 48.88 110 TYR A N 1
ATOM 806 C CA . TYR A 1 110 ? -11.309 1.720 -15.156 1.00 48.88 110 TYR A CA 1
ATOM 807 C C . TYR A 1 110 ? -10.050 1.370 -14.329 1.00 48.88 110 TYR A C 1
ATOM 809 O O . TYR A 1 110 ? -9.069 2.102 -14.359 1.00 48.88 110 TYR A O 1
ATOM 817 N N . SER A 1 111 ? -10.041 0.223 -13.635 1.00 50.72 111 SER A N 1
ATOM 818 C CA . SER A 1 111 ? -8.845 -0.328 -12.979 1.00 50.72 111 SER A CA 1
ATOM 819 C C . SER A 1 111 ? -8.332 -1.559 -13.732 1.00 50.72 111 SER A C 1
ATOM 821 O O . SER A 1 111 ? -9.043 -2.554 -13.875 1.00 50.72 111 SER A O 1
ATOM 823 N N . ALA A 1 112 ? -7.079 -1.507 -14.187 1.00 47.03 112 ALA A N 1
ATOM 824 C CA . ALA A 1 112 ? -6.348 -2.668 -14.691 1.00 47.03 112 ALA A CA 1
ATOM 825 C C . ALA A 1 112 ? -4.958 -2.750 -1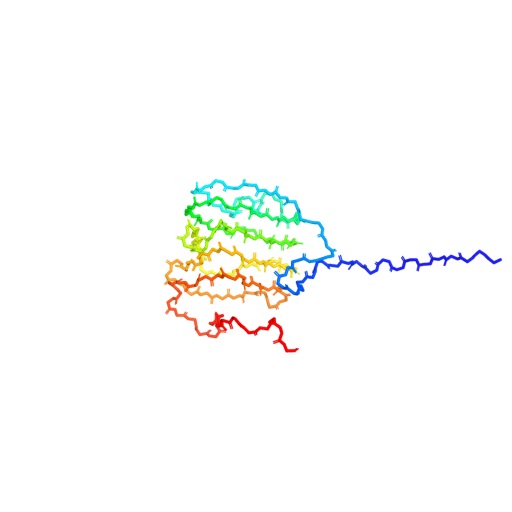4.058 1.00 47.03 112 ALA A C 1
ATOM 827 O O . ALA A 1 112 ? -4.303 -1.729 -13.848 1.00 47.03 112 ALA A O 1
ATOM 828 N N . GLN A 1 113 ? -4.520 -3.976 -13.771 1.00 48.81 113 GLN A N 1
ATOM 829 C CA . GLN A 1 113 ? -3.132 -4.292 -13.454 1.00 48.81 113 GLN A CA 1
ATOM 830 C C . GLN A 1 113 ? -2.394 -4.524 -14.776 1.00 48.81 113 GLN A C 1
ATOM 832 O O . GLN A 1 113 ? -2.745 -5.421 -15.539 1.00 48.81 113 GLN A O 1
ATOM 837 N N . THR A 1 114 ? -1.377 -3.719 -15.071 1.00 46.91 114 THR A N 1
ATOM 838 C CA . THR A 1 114 ? -0.599 -3.841 -16.318 1.00 46.91 114 THR A CA 1
ATOM 839 C C . THR A 1 114 ? 0.575 -4.812 -16.202 1.00 46.91 114 THR A C 1
ATOM 841 O O . THR A 1 114 ? 1.117 -5.230 -17.223 1.00 46.91 114 THR A O 1
ATOM 844 N N . ASN A 1 115 ? 0.953 -5.208 -14.979 1.00 50.97 115 ASN A N 1
ATOM 845 C CA . ASN A 1 115 ? 2.053 -6.136 -14.724 1.00 50.97 115 ASN A CA 1
ATOM 846 C C . ASN A 1 115 ? 1.607 -7.335 -13.857 1.00 50.97 115 ASN A C 1
ATOM 848 O O . ASN A 1 115 ? 1.577 -7.215 -12.631 1.00 50.97 115 ASN A O 1
ATOM 852 N N . PRO A 1 116 ? 1.293 -8.501 -14.454 1.00 52.12 116 PRO A N 1
ATOM 853 C CA . PRO A 1 116 ? 0.814 -9.678 -13.721 1.00 52.12 116 PRO A CA 1
ATOM 854 C C . PRO A 1 116 ? 1.894 -10.366 -12.870 1.00 52.12 116 PRO A C 1
ATOM 856 O O . PRO A 1 116 ? 1.570 -11.261 -12.098 1.00 52.12 116 PRO A O 1
ATOM 859 N N . SER A 1 117 ? 3.172 -9.983 -13.006 1.00 53.12 117 SER A N 1
ATOM 860 C CA . SER A 1 117 ? 4.262 -10.548 -12.195 1.00 53.12 117 SER A CA 1
ATOM 861 C C . SER A 1 117 ? 4.353 -9.941 -10.790 1.00 53.12 117 SER A C 1
ATOM 863 O O . SER A 1 117 ? 4.935 -10.552 -9.896 1.00 53.12 117 SER A O 1
ATOM 865 N N . ALA A 1 118 ? 3.758 -8.763 -10.586 1.00 59.91 118 ALA A N 1
ATOM 866 C CA . ALA A 1 118 ? 3.682 -8.106 -9.291 1.00 59.91 118 ALA A CA 1
ATOM 867 C C . ALA A 1 118 ? 2.758 -8.877 -8.340 1.00 59.91 118 ALA A C 1
ATOM 869 O O . ALA A 1 118 ? 1.588 -9.101 -8.661 1.00 59.91 118 ALA A O 1
ATOM 870 N N . LYS A 1 119 ? 3.245 -9.215 -7.140 1.00 70.00 119 LYS A N 1
ATOM 871 C CA . LYS A 1 119 ? 2.380 -9.726 -6.065 1.00 70.00 119 LYS A CA 1
ATOM 872 C C . LYS A 1 119 ? 1.666 -8.552 -5.383 1.00 70.00 119 LYS A C 1
ATOM 874 O O . LYS A 1 119 ? 2.324 -7.649 -4.868 1.00 70.00 119 LYS A O 1
ATOM 879 N N . PHE A 1 120 ? 0.335 -8.566 -5.392 1.00 74.81 120 PHE A N 1
ATOM 880 C CA . PHE A 1 120 ? -0.522 -7.503 -4.863 1.00 74.81 120 PHE A CA 1
ATOM 881 C C . PHE A 1 120 ? -1.359 -8.016 -3.691 1.00 74.81 120 PHE A C 1
ATOM 883 O O . PHE A 1 120 ? -2.087 -8.994 -3.851 1.00 74.81 120 PHE A O 1
ATOM 890 N N . TRP A 1 121 ? -1.294 -7.346 -2.539 1.00 76.69 121 TRP A N 1
ATOM 891 C CA . TRP A 1 121 ? -1.965 -7.795 -1.316 1.00 76.69 121 TRP A CA 1
ATOM 892 C C . TRP A 1 121 ? -2.824 -6.699 -0.684 1.00 76.69 121 TRP A C 1
ATOM 894 O O . TRP A 1 121 ? -2.419 -5.541 -0.603 1.00 76.69 121 TRP A O 1
ATOM 904 N N . LEU A 1 122 ? -4.007 -7.079 -0.199 1.00 79.19 122 LEU A N 1
ATOM 905 C C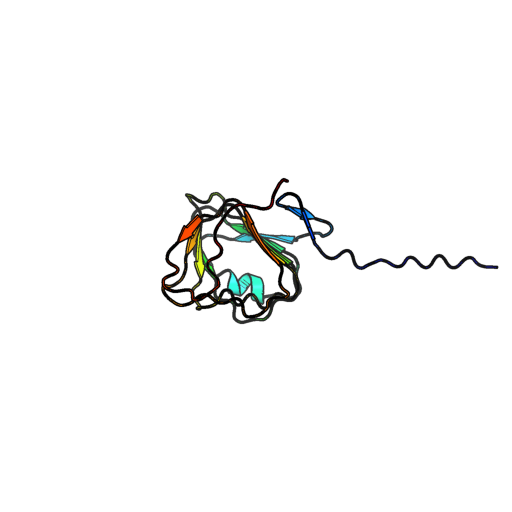A . LEU A 1 122 ? -4.920 -6.215 0.550 1.00 79.19 122 LEU A CA 1
ATOM 906 C C . LEU A 1 122 ? -5.205 -6.856 1.911 1.00 79.19 122 LEU A C 1
ATOM 908 O O . LEU A 1 122 ? -5.705 -7.980 1.966 1.00 79.19 122 LEU A O 1
ATOM 912 N N . VAL A 1 123 ? -4.913 -6.147 2.998 1.00 81.44 123 VAL A N 1
ATOM 913 C CA . VAL A 1 123 ? -5.064 -6.629 4.378 1.00 81.44 123 VAL A CA 1
ATOM 914 C C . VAL A 1 123 ? -5.986 -5.684 5.134 1.00 81.44 123 VAL A C 1
ATOM 916 O O . VAL A 1 123 ? -5.644 -4.530 5.346 1.00 81.44 123 VAL A O 1
ATOM 919 N N . ASN A 1 124 ? -7.168 -6.157 5.533 1.00 85.50 124 ASN A N 1
ATOM 920 C CA . ASN A 1 124 ? -8.160 -5.321 6.225 1.00 85.50 124 ASN A CA 1
ATOM 921 C C . ASN A 1 124 ? -8.470 -3.998 5.477 1.00 85.50 124 ASN A C 1
ATOM 923 O O . ASN A 1 124 ? -8.452 -2.909 6.046 1.00 85.50 124 ASN A O 1
ATOM 927 N N . VAL A 1 125 ? -8.729 -4.107 4.170 1.00 82.19 125 VAL A N 1
ATOM 928 C CA . VAL A 1 125 ? -8.995 -2.969 3.279 1.00 82.19 125 VAL A CA 1
ATOM 929 C C . VAL A 1 125 ? -10.444 -2.986 2.802 1.00 82.19 125 VAL A C 1
ATOM 931 O O . VAL A 1 125 ? -10.916 -4.006 2.294 1.00 82.19 125 VAL A O 1
ATOM 934 N N . ASP A 1 126 ? -11.117 -1.839 2.885 1.00 83.31 126 ASP A N 1
ATOM 935 C CA . ASP A 1 126 ? -12.405 -1.616 2.220 1.00 83.31 126 ASP A CA 1
ATOM 936 C C . ASP A 1 126 ? -12.163 -1.025 0.816 1.00 83.31 126 ASP A C 1
ATOM 938 O O . ASP A 1 126 ? -11.311 -0.157 0.637 1.00 83.31 126 ASP A O 1
ATOM 942 N N . VAL A 1 127 ? -12.906 -1.479 -0.201 1.00 79.25 127 VAL A N 1
ATOM 943 C CA . VAL A 1 127 ? -12.733 -1.050 -1.605 1.00 79.25 127 VAL A CA 1
ATOM 944 C C . VAL A 1 127 ? -14.013 -0.385 -2.113 1.00 79.25 127 VAL A C 1
ATOM 946 O O . VAL A 1 127 ? -15.086 -0.984 -2.047 1.00 79.25 127 VAL A O 1
ATOM 949 N N . GLN A 1 128 ? -13.909 0.846 -2.626 1.00 78.56 128 GLN A N 1
ATOM 950 C CA . GLN A 1 128 ? -15.049 1.678 -3.040 1.00 78.56 128 GLN A CA 1
ATOM 951 C C . GLN A 1 128 ? -14.819 2.355 -4.408 1.00 78.56 128 GLN A C 1
ATOM 953 O O . GLN A 1 128 ? -13.686 2.534 -4.854 1.00 78.56 128 GLN A O 1
ATOM 958 N N . ASP A 1 129 ? -15.912 2.752 -5.067 1.00 73.56 129 ASP A N 1
ATOM 959 C CA . ASP A 1 129 ? -15.943 3.659 -6.232 1.00 73.56 129 ASP A CA 1
ATOM 960 C C . ASP A 1 129 ? -15.271 3.181 -7.545 1.00 73.56 129 ASP A C 1
ATOM 962 O O . ASP A 1 129 ? -15.149 3.940 -8.511 1.00 73.56 129 ASP A O 1
ATOM 966 N N . PHE A 1 130 ? -14.913 1.897 -7.653 1.00 70.75 130 PHE A N 1
ATOM 967 C CA . PHE A 1 130 ? -14.473 1.281 -8.913 1.00 70.75 130 PHE A CA 1
ATOM 968 C C . PHE A 1 130 ? -15.684 0.923 -9.796 1.00 70.75 130 PHE A C 1
ATOM 970 O O . PHE A 1 130 ? -16.436 0.001 -9.484 1.00 70.75 130 PHE A O 1
ATOM 977 N N . LYS A 1 131 ? -15.898 1.685 -10.882 1.00 52.28 131 LYS A N 1
ATOM 978 C CA . LYS A 1 131 ? -17.187 1.741 -11.601 1.00 52.28 131 LYS A CA 1
ATOM 979 C C . LYS A 1 131 ? -17.424 0.636 -12.645 1.00 52.28 131 LYS A C 1
ATOM 981 O O . LYS A 1 131 ? -18.556 0.201 -12.772 1.00 52.28 131 LYS A O 1
ATOM 986 N N . ASP A 1 132 ? -16.392 0.142 -13.333 1.00 49.72 132 ASP A N 1
ATOM 987 C CA . ASP A 1 132 ? -16.521 -0.865 -14.402 1.00 49.72 132 ASP A CA 1
ATOM 988 C C . ASP A 1 132 ? -15.182 -1.595 -14.616 1.00 49.72 132 ASP A C 1
ATOM 990 O O . ASP A 1 132 ? -14.296 -1.071 -15.285 1.00 49.72 132 ASP A O 1
ATOM 994 N N . SER A 1 133 ? -14.996 -2.801 -14.071 1.00 42.75 133 SER A N 1
ATOM 995 C CA . SER A 1 133 ? -13.819 -3.631 -14.384 1.00 42.75 133 SER A CA 1
ATOM 996 C C . SER A 1 133 ? -14.257 -4.902 -15.114 1.00 42.75 133 SER A C 1
ATOM 998 O O . SER A 1 133 ? -14.634 -5.883 -14.466 1.00 42.75 133 SER A O 1
ATOM 1000 N N . PRO A 1 134 ? -14.236 -4.946 -16.460 1.00 39.44 134 PRO A N 1
ATOM 1001 C CA . PRO A 1 134 ? -14.098 -6.216 -17.149 1.00 39.44 134 PRO A CA 1
ATOM 1002 C C . PRO A 1 134 ? -12.768 -6.865 -16.718 1.00 39.44 134 PRO A C 1
ATOM 1004 O O . PRO A 1 134 ? -11.698 -6.517 -17.197 1.00 39.44 134 PRO A O 1
ATOM 1007 N N . GLN A 1 135 ? -12.887 -7.825 -15.796 1.00 37.09 135 GLN A N 1
ATOM 1008 C CA . GLN A 1 135 ? -11.890 -8.825 -15.378 1.00 37.09 135 GLN A CA 1
ATOM 1009 C C . GLN A 1 135 ? -10.758 -8.444 -14.410 1.00 37.09 135 GLN A C 1
ATOM 1011 O O . GLN A 1 135 ? -9.748 -9.140 -14.359 1.00 37.09 135 GLN A O 1
ATOM 1016 N N . SER A 1 136 ? -10.928 -7.468 -13.522 1.00 35.34 136 SER A N 1
ATOM 1017 C CA . SER A 1 136 ? -10.111 -7.418 -12.294 1.00 35.34 136 SER A CA 1
ATOM 1018 C C . SER A 1 136 ? -10.898 -6.847 -11.118 1.00 35.34 136 SER A C 1
ATOM 1020 O O . SER A 1 136 ? -10.455 -5.941 -10.416 1.00 35.34 136 SER A O 1
ATOM 1022 N N . ILE A 1 137 ? -12.097 -7.390 -10.877 1.00 38.50 137 ILE A N 1
ATOM 1023 C CA . ILE A 1 137 ? -12.724 -7.249 -9.563 1.00 38.50 137 ILE A CA 1
ATOM 1024 C C . ILE A 1 137 ? -11.860 -8.051 -8.585 1.00 38.50 137 ILE A C 1
ATOM 1026 O O . ILE A 1 137 ? -11.976 -9.274 -8.516 1.00 38.50 137 ILE A O 1
ATOM 1030 N N . ILE A 1 138 ? -11.006 -7.367 -7.825 1.00 42.56 138 ILE A N 1
ATOM 1031 C CA . ILE A 1 138 ? -10.344 -7.944 -6.653 1.00 42.56 138 ILE A CA 1
ATOM 1032 C C . ILE A 1 138 ? -11.425 -8.100 -5.579 1.00 42.56 138 ILE A C 1
ATOM 1034 O O . ILE A 1 138 ? -11.698 -7.201 -4.786 1.00 42.56 138 ILE A O 1
ATOM 1038 N N . LYS A 1 139 ? -12.118 -9.240 -5.628 1.00 37.00 139 LYS A N 1
ATOM 1039 C CA . LYS A 1 139 ? -13.083 -9.673 -4.619 1.00 37.00 139 LYS A CA 1
ATOM 1040 C C . LYS A 1 139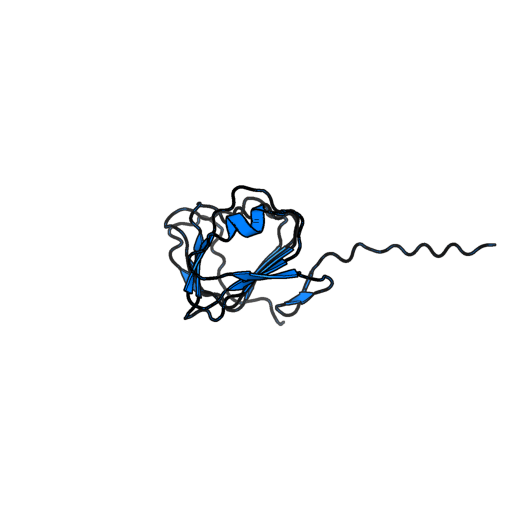 ? -12.359 -10.535 -3.580 1.00 37.00 139 LYS A C 1
ATOM 1042 O O . LYS A 1 139 ? -12.122 -11.711 -3.806 1.00 37.00 139 LYS A O 1
ATOM 1047 N N . THR A 1 140 ? -12.060 -9.881 -2.458 1.00 34.56 140 THR A N 1
ATOM 1048 C CA . THR A 1 140 ? -12.223 -10.354 -1.069 1.00 34.56 140 THR A CA 1
ATOM 1049 C C . THR A 1 140 ? -11.433 -11.578 -0.568 1.00 34.56 140 THR A C 1
ATOM 1051 O O . THR A 1 140 ? -11.668 -12.705 -0.980 1.00 34.56 140 THR A O 1
ATOM 1054 N N . SER A 1 141 ? -10.640 -11.343 0.485 1.00 34.78 141 SER A N 1
ATOM 1055 C CA . SER A 1 141 ? -10.699 -12.058 1.779 1.00 34.78 141 SER A CA 1
ATOM 1056 C C . SER A 1 141 ? -10.574 -13.591 1.855 1.00 34.78 141 SER A C 1
ATOM 1058 O O . SER A 1 141 ? -10.996 -14.154 2.865 1.00 34.78 141 SER A O 1
ATOM 1060 N N . GLN A 1 142 ? -10.007 -14.294 0.878 1.00 29.06 142 GLN A N 1
ATOM 1061 C CA . GLN A 1 142 ? -9.767 -15.740 0.995 1.00 29.06 142 GLN A CA 1
ATOM 1062 C C . GLN A 1 142 ? -8.423 -16.124 0.385 1.00 29.06 142 GLN A C 1
ATOM 1064 O O . GLN A 1 142 ? -8.354 -16.396 -0.801 1.00 29.06 142 GLN A O 1
ATOM 1069 N N . GLU A 1 143 ? -7.374 -16.101 1.208 1.00 28.91 143 GLU A N 1
ATOM 1070 C CA . GLU A 1 143 ? -6.249 -17.058 1.205 1.00 28.91 143 GLU A CA 1
ATOM 1071 C C . GLU A 1 143 ? -5.266 -16.670 2.326 1.00 28.91 143 GLU A C 1
ATOM 1073 O O . GLU A 1 143 ? -4.102 -16.350 2.119 1.00 28.91 143 GLU A O 1
ATOM 1078 N N . LEU A 1 144 ? -5.760 -16.661 3.564 1.00 30.47 144 LEU A N 1
ATOM 1079 C CA . LEU A 1 144 ? -4.921 -16.836 4.747 1.00 30.47 144 LEU A CA 1
ATOM 1080 C C . LEU A 1 144 ? -5.640 -17.893 5.586 1.00 30.47 144 LEU A C 1
ATOM 1082 O O . LEU A 1 144 ? -6.642 -17.583 6.223 1.00 30.47 144 LEU A O 1
ATOM 1086 N N . TYR A 1 145 ? -5.139 -19.128 5.507 1.00 24.89 145 TYR A N 1
ATOM 1087 C CA . TYR A 1 145 ? -5.649 -20.399 6.051 1.00 24.89 145 TYR A CA 1
ATOM 1088 C C . TYR A 1 145 ? -6.644 -21.190 5.178 1.00 24.89 145 TYR A C 1
ATOM 1090 O O . TYR A 1 145 ? -7.857 -20.988 5.243 1.00 24.89 145 TYR A O 1
ATOM 1098 N N . VAL A 1 146 ? -6.103 -22.191 4.468 1.00 26.72 146 VAL A N 1
ATOM 1099 C CA . VAL A 1 146 ? -6.469 -23.611 4.663 1.00 26.72 146 VAL A CA 1
ATOM 1100 C C . VAL A 1 146 ? -5.183 -24.407 4.842 1.00 26.72 146 VAL A C 1
ATOM 1102 O O . VAL A 1 146 ? -4.263 -24.194 4.023 1.00 26.72 146 VAL A O 1
#

Sequence (146 aa):
IKLLLVLVFSSLGCEFENGSIQDCSLESVSVSPGSDLGTELCSDTTKNQALNLAPGNYSITLTCALSSVVQVKGASKEETALTFTQNHIVIETSKLISFEDLTLKGSNTYSAQTNPSAKFWLVNVDVQDFKDSPQSIIKTSQELYV

Radius of gyration: 16.78 Å; chains: 1; bounding box: 59×44×28 Å